Protein AF-A0A081MYC5-F1 (afdb_monomer_lite)

Radius of gyration: 22.38 Å; chains: 1; bounding box: 40×46×71 Å

Structure (mmCIF, N/CA/C/O backbone):
data_AF-A0A081MYC5-F1
#
_entry.id   AF-A0A081MYC5-F1
#
loop_
_atom_site.group_PDB
_atom_site.id
_atom_site.type_symbol
_atom_site.label_atom_id
_atom_site.label_alt_id
_atom_site.label_comp_id
_atom_site.label_asym_id
_atom_site.label_entity_id
_atom_site.label_seq_id
_atom_site.pdbx_PDB_ins_code
_atom_site.Cartn_x
_atom_site.Cartn_y
_atom_site.Cartn_z
_atom_site.occupancy
_atom_site.B_iso_or_equiv
_atom_site.auth_seq_id
_atom_site.auth_comp_id
_atom_site.auth_asym_id
_atom_site.auth_atom_id
_atom_site.pdbx_PDB_model_num
ATOM 1 N N . MET A 1 1 ? -18.303 23.851 9.383 1.00 33.59 1 MET A N 1
ATOM 2 C CA . MET A 1 1 ? -18.275 22.400 9.665 1.00 33.59 1 MET A CA 1
ATOM 3 C C . MET A 1 1 ? -17.601 21.734 8.480 1.00 33.59 1 MET A C 1
ATOM 5 O O . MET A 1 1 ? -18.212 21.659 7.426 1.00 33.59 1 MET A O 1
ATOM 9 N N . ALA A 1 2 ? -16.315 21.404 8.594 1.00 35.41 2 ALA A N 1
ATOM 10 C CA . ALA A 1 2 ? -15.576 20.787 7.498 1.00 35.41 2 ALA A CA 1
ATOM 11 C C . ALA A 1 2 ? -16.014 19.323 7.372 1.00 35.41 2 ALA A C 1
ATOM 13 O O . ALA A 1 2 ? -15.855 18.556 8.322 1.00 35.41 2 ALA A O 1
ATOM 14 N N . SER A 1 3 ? -16.597 18.960 6.227 1.00 38.12 3 SER A N 1
ATOM 15 C CA . SER A 1 3 ? -16.770 17.566 5.828 1.00 38.12 3 SER A CA 1
ATOM 16 C C . SER A 1 3 ? -15.399 16.911 5.846 1.00 38.12 3 SER A C 1
ATOM 18 O O . SER A 1 3 ? -14.550 17.203 5.009 1.00 38.12 3 SER A O 1
ATOM 20 N N . ILE A 1 4 ? -15.159 16.057 6.834 1.00 48.03 4 ILE A N 1
ATOM 21 C CA . ILE A 1 4 ? -14.043 15.126 6.781 1.00 48.03 4 ILE A CA 1
ATOM 22 C C . ILE A 1 4 ? -14.415 14.200 5.628 1.00 48.03 4 ILE A C 1
ATOM 24 O O . ILE A 1 4 ? -15.350 13.408 5.771 1.00 48.03 4 ILE A O 1
ATOM 28 N N . ASN A 1 5 ? -13.778 14.367 4.467 1.00 48.06 5 ASN A N 1
ATOM 29 C CA . ASN A 1 5 ? -13.917 13.413 3.377 1.00 48.06 5 ASN A CA 1
ATOM 30 C C . ASN A 1 5 ? -13.688 12.029 3.985 1.00 48.06 5 ASN A C 1
ATOM 32 O O . ASN A 1 5 ? -12.638 11.740 4.555 1.00 48.06 5 ASN A O 1
ATOM 36 N N . THR A 1 6 ? -14.729 11.205 3.949 1.00 56.84 6 THR A N 1
ATOM 37 C CA . THR A 1 6 ? -14.788 9.847 4.507 1.00 56.84 6 THR A CA 1
ATOM 38 C C . THR A 1 6 ? -14.019 8.862 3.626 1.00 56.84 6 THR A C 1
ATOM 40 O O . THR A 1 6 ? -14.289 7.663 3.612 1.00 56.84 6 THR A O 1
ATOM 43 N N . GLU A 1 7 ? -13.058 9.374 2.870 1.00 67.62 7 GLU A N 1
ATOM 44 C CA . GLU A 1 7 ? -12.269 8.635 1.912 1.00 67.62 7 GLU A CA 1
ATOM 45 C C . GLU A 1 7 ? -11.058 8.060 2.630 1.00 67.62 7 GLU A C 1
ATOM 47 O O . GLU A 1 7 ? -10.438 8.689 3.490 1.00 67.62 7 GLU A O 1
ATOM 52 N N . SER A 1 8 ? -10.773 6.797 2.335 1.00 85.81 8 SER A N 1
ATOM 53 C CA . SER A 1 8 ? -9.653 6.098 2.937 1.00 85.81 8 SER A CA 1
ATOM 54 C C . SER A 1 8 ? -8.357 6.811 2.497 1.00 85.81 8 SER A C 1
ATOM 56 O O . SER A 1 8 ? -8.195 7.073 1.301 1.00 85.81 8 SER A O 1
ATOM 58 N N . PRO A 1 9 ? -7.458 7.219 3.419 1.00 89.19 9 PRO A N 1
ATOM 59 C CA . PRO A 1 9 ? -6.282 8.009 3.054 1.00 89.19 9 PRO A CA 1
ATOM 60 C C . PRO A 1 9 ? -5.391 7.300 2.030 1.00 89.19 9 PRO A C 1
ATOM 62 O O . PRO A 1 9 ? -4.762 7.969 1.205 1.00 89.19 9 PRO A O 1
ATOM 65 N N . LEU A 1 10 ? -5.382 5.961 2.022 1.00 90.69 10 LEU A N 1
ATOM 66 C CA . LEU A 1 10 ? -4.713 5.182 0.986 1.00 90.69 10 LEU A CA 1
ATOM 67 C C . LEU A 1 10 ? -5.354 5.406 -0.376 1.00 90.69 10 LEU A C 1
ATOM 69 O O . LEU A 1 10 ? -4.638 5.734 -1.314 1.00 90.69 10 LEU A O 1
ATOM 73 N N . ARG A 1 11 ? -6.684 5.302 -0.468 1.00 91.44 11 ARG A N 1
ATOM 74 C CA . ARG A 1 11 ? -7.423 5.503 -1.715 1.00 91.44 11 ARG A CA 1
ATOM 75 C C . ARG A 1 11 ? -7.191 6.897 -2.293 1.00 91.44 11 ARG A C 1
ATOM 77 O O . ARG A 1 11 ? -6.841 7.013 -3.463 1.00 91.44 11 ARG A O 1
ATOM 84 N N . ALA A 1 12 ? -7.298 7.934 -1.463 1.00 90.81 12 ALA A N 1
ATOM 85 C CA . ALA A 1 12 ? -7.032 9.307 -1.894 1.00 90.81 12 ALA A CA 1
ATOM 86 C C . ALA A 1 12 ? -5.588 9.474 -2.407 1.00 90.81 12 ALA A C 1
ATOM 88 O O . ALA A 1 12 ? -5.338 10.143 -3.412 1.00 90.81 12 ALA A O 1
ATOM 89 N N . THR A 1 13 ? -4.623 8.827 -1.746 1.00 92.44 13 THR A N 1
ATOM 90 C CA . THR A 1 13 ? -3.212 8.875 -2.150 1.00 92.44 13 THR A CA 1
ATOM 91 C C . THR A 1 13 ? -2.970 8.128 -3.458 1.00 92.44 13 THR A C 1
ATOM 93 O O . THR A 1 13 ? -2.289 8.659 -4.329 1.00 92.44 13 THR A O 1
ATOM 96 N N . THR A 1 14 ? -3.540 6.935 -3.631 1.00 92.94 14 THR A N 1
ATOM 97 C CA . THR A 1 14 ? -3.382 6.142 -4.857 1.00 92.94 14 THR A CA 1
ATOM 98 C C . THR A 1 14 ? -4.047 6.804 -6.058 1.00 92.94 14 THR A C 1
ATOM 100 O O . THR A 1 14 ? -3.465 6.795 -7.134 1.00 92.94 14 THR A O 1
ATOM 103 N N . GLU A 1 15 ? -5.205 7.446 -5.873 1.00 93.12 15 GLU A N 1
ATOM 104 C CA . GLU A 1 15 ? -5.869 8.224 -6.929 1.00 93.12 15 GLU A CA 1
ATOM 105 C C . GLU A 1 15 ? -5.032 9.450 -7.329 1.00 93.12 15 GLU A C 1
ATOM 107 O O . GLU A 1 15 ? -4.865 9.721 -8.509 1.00 93.12 15 GLU A O 1
ATOM 112 N N . THR A 1 16 ? -4.422 10.149 -6.364 1.00 93.94 16 THR A N 1
ATOM 113 C CA . THR A 1 16 ? -3.547 11.304 -6.655 1.00 93.94 16 THR A CA 1
ATOM 114 C C . THR A 1 16 ? -2.259 10.913 -7.387 1.00 93.94 16 THR A C 1
ATOM 116 O O . THR A 1 16 ? -1.676 11.733 -8.092 1.00 93.94 16 THR A O 1
ATOM 119 N N . LEU A 1 17 ? -1.765 9.695 -7.162 1.00 93.12 17 LEU A N 1
ATOM 120 C CA . LEU A 1 17 ? -0.509 9.201 -7.732 1.00 93.12 17 LEU A CA 1
ATOM 121 C C . LEU A 1 17 ? -0.707 8.397 -9.024 1.00 93.12 17 LEU A C 1
ATOM 123 O O . LEU A 1 17 ? 0.267 7.831 -9.518 1.00 93.12 17 LEU A O 1
ATOM 127 N N . ASP A 1 18 ? -1.939 8.291 -9.534 1.00 94.38 18 ASP A N 1
ATOM 128 C CA . ASP A 1 18 ? -2.296 7.362 -10.611 1.00 94.38 18 ASP A CA 1
ATOM 129 C C . ASP A 1 18 ? -1.729 5.956 -10.350 1.00 94.38 18 ASP A C 1
ATOM 131 O O . ASP A 1 18 ? -1.118 5.332 -11.217 1.00 94.38 18 ASP A O 1
ATOM 135 N N . ALA A 1 19 ? -1.873 5.463 -9.119 1.00 95.12 19 ALA A N 1
ATOM 136 C CA . ALA A 1 19 ? -1.354 4.173 -8.689 1.00 95.12 19 ALA A CA 1
ATOM 137 C C . ALA A 1 19 ? -2.479 3.137 -8.599 1.00 95.12 19 ALA A C 1
ATOM 139 O O . ALA A 1 19 ? -3.536 3.384 -8.017 1.00 95.12 19 ALA A O 1
ATOM 140 N N . ILE A 1 20 ? -2.226 1.939 -9.120 1.00 95.75 20 ILE A N 1
ATOM 141 C CA . ILE A 1 20 ? -3.121 0.782 -9.016 1.00 95.75 20 ILE A CA 1
ATOM 142 C C . ILE A 1 20 ? -2.491 -0.324 -8.189 1.00 95.75 20 ILE A C 1
ATOM 144 O O . ILE A 1 20 ? -1.271 -0.398 -8.041 1.00 95.75 20 ILE A O 1
ATOM 148 N N . GLN A 1 21 ? -3.328 -1.213 -7.659 1.00 95.94 21 GLN A N 1
ATOM 149 C CA . GLN A 1 21 ? -2.840 -2.412 -6.989 1.00 95.94 21 GLN A CA 1
ATOM 150 C C . GLN A 1 21 ? -1.998 -3.244 -7.955 1.00 95.94 21 GLN A C 1
ATOM 152 O O . GLN A 1 21 ? -2.393 -3.496 -9.093 1.00 95.94 21 GLN A O 1
ATOM 157 N N . CYS A 1 22 ? -0.839 -3.690 -7.478 1.00 95.50 22 CYS A N 1
ATOM 158 C CA . CYS A 1 22 ? 0.024 -4.583 -8.230 1.00 95.50 22 CYS A CA 1
ATOM 159 C C . CYS A 1 22 ? -0.733 -5.892 -8.511 1.00 95.50 22 CYS A C 1
ATOM 161 O O . CYS A 1 22 ? -1.149 -6.552 -7.554 1.00 95.50 22 CYS A O 1
ATOM 163 N N . PRO A 1 23 ? -0.894 -6.301 -9.782 1.00 93.31 23 PRO A N 1
ATOM 164 C CA . PRO A 1 23 ? -1.666 -7.493 -10.140 1.00 93.31 23 PRO A CA 1
ATOM 165 C C . PRO A 1 23 ? -1.013 -8.787 -9.636 1.00 93.31 23 PRO A C 1
ATOM 167 O O . PRO A 1 23 ? -1.690 -9.785 -9.409 1.00 93.31 23 PRO A O 1
ATOM 170 N N . THR A 1 24 ? 0.302 -8.769 -9.418 1.00 92.94 24 THR A N 1
ATOM 171 C CA . THR A 1 24 ? 1.071 -9.938 -8.977 1.00 92.94 24 THR A CA 1
ATOM 172 C C . THR A 1 24 ? 0.847 -10.250 -7.497 1.00 92.94 24 THR A C 1
ATOM 174 O O . THR A 1 24 ? 0.755 -11.414 -7.119 1.00 92.94 24 THR A O 1
ATOM 177 N N . CYS A 1 25 ? 0.745 -9.224 -6.643 1.00 94.00 25 CYS A N 1
ATOM 178 C CA . CYS A 1 25 ? 0.587 -9.388 -5.191 1.00 94.00 25 CYS A CA 1
ATOM 179 C C . CYS A 1 25 ? -0.736 -8.841 -4.633 1.00 94.00 25 CYS A C 1
ATOM 181 O O . CYS A 1 25 ? -0.923 -8.831 -3.414 1.00 94.00 25 CYS A O 1
ATOM 183 N N . ASN A 1 26 ? -1.643 -8.381 -5.499 1.00 92.56 26 ASN A N 1
ATOM 184 C CA . ASN A 1 26 ? -2.961 -7.834 -5.164 1.00 92.56 26 ASN A CA 1
ATOM 185 C C . ASN A 1 26 ? -2.913 -6.768 -4.054 1.00 92.56 26 ASN A C 1
ATOM 187 O O . ASN A 1 26 ? -3.634 -6.855 -3.061 1.00 92.56 26 ASN A O 1
ATOM 191 N N . GLY A 1 27 ? -2.010 -5.788 -4.165 1.00 92.19 27 GLY A N 1
ATOM 192 C CA . GLY A 1 27 ? -1.937 -4.688 -3.192 1.00 92.19 27 GLY A CA 1
ATOM 193 C C . GLY A 1 27 ? -1.122 -4.974 -1.926 1.00 92.19 27 GLY A C 1
ATOM 194 O O . GLY A 1 27 ? -0.866 -4.060 -1.145 1.00 92.19 27 GLY A O 1
ATOM 195 N N . SER A 1 28 ? -0.710 -6.222 -1.688 1.00 91.88 28 SER A N 1
ATOM 196 C CA . SER A 1 28 ? -0.081 -6.600 -0.414 1.00 91.88 28 SER A CA 1
ATOM 197 C C . SER A 1 28 ? 1.404 -6.237 -0.315 1.00 91.88 28 SER A C 1
ATOM 199 O O . SER A 1 28 ? 1.913 -6.069 0.795 1.00 91.88 28 SER A O 1
ATOM 201 N N . GLY A 1 29 ? 2.094 -6.143 -1.456 1.00 92.88 29 GLY A N 1
ATOM 202 C CA . GLY A 1 29 ? 3.553 -6.021 -1.525 1.00 92.88 29 GLY A CA 1
ATOM 203 C C . GLY A 1 29 ? 4.293 -7.336 -1.268 1.00 92.88 29 GLY A C 1
ATOM 204 O O . GLY A 1 29 ? 5.517 -7.377 -1.333 1.00 92.88 29 GLY A O 1
ATOM 205 N N . LYS A 1 30 ? 3.572 -8.429 -0.988 1.00 94.69 30 LYS A N 1
ATOM 206 C CA . LYS A 1 30 ? 4.161 -9.719 -0.622 1.00 94.69 30 LYS A CA 1
ATOM 207 C C . LYS A 1 30 ? 3.492 -10.874 -1.354 1.00 94.69 30 LYS A C 1
ATOM 209 O O . LYS A 1 30 ? 2.294 -10.879 -1.606 1.00 94.69 30 LYS A O 1
ATOM 214 N N . LEU A 1 31 ? 4.268 -11.901 -1.649 1.00 92.31 31 LEU A N 1
ATOM 215 C CA . LEU A 1 31 ? 3.810 -13.162 -2.199 1.00 92.31 31 LEU A CA 1
ATOM 216 C C . LEU A 1 31 ? 3.815 -14.216 -1.097 1.00 92.31 31 LEU A C 1
ATOM 218 O O . LEU A 1 31 ? 4.759 -14.349 -0.314 1.00 92.31 31 LEU A O 1
ATOM 222 N N . SER A 1 32 ? 2.722 -14.966 -1.027 1.00 89.56 32 SER A N 1
ATOM 223 C CA . SER A 1 32 ? 2.580 -16.106 -0.129 1.00 89.56 32 SER A CA 1
ATOM 224 C C . SER A 1 32 ? 2.062 -17.293 -0.925 1.00 89.56 32 SER A C 1
ATOM 226 O O . SER A 1 32 ? 1.077 -17.174 -1.649 1.00 89.56 32 SER A O 1
ATOM 228 N N . GLY A 1 33 ? 2.742 -18.424 -0.793 1.00 86.31 33 GLY A N 1
ATOM 229 C CA . GLY A 1 33 ? 2.371 -19.706 -1.373 1.00 86.31 33 GLY A CA 1
ATOM 230 C C . GLY A 1 33 ? 2.343 -20.796 -0.305 1.00 86.31 33 GLY A C 1
ATOM 231 O O . GLY A 1 33 ? 2.560 -20.547 0.881 1.00 86.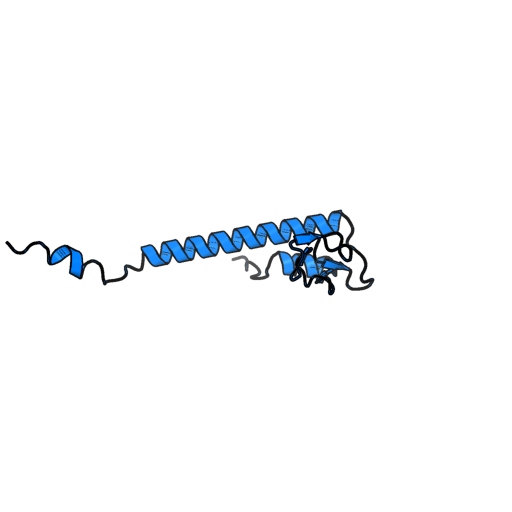31 33 GLY A O 1
ATOM 232 N N . LEU A 1 34 ? 2.094 -22.035 -0.726 1.00 87.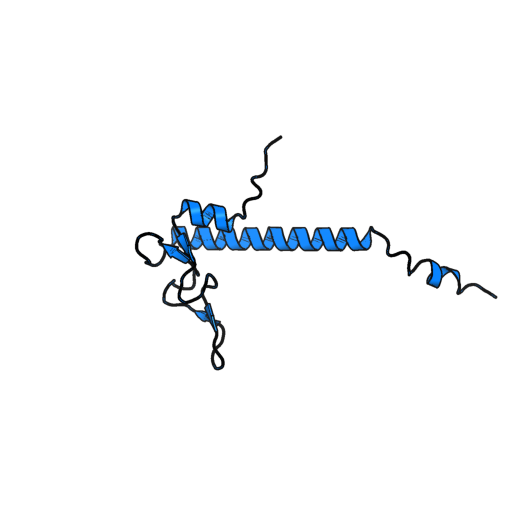81 34 LEU A N 1
ATOM 233 C CA . LEU A 1 34 ? 2.052 -23.174 0.196 1.00 87.81 34 LEU A CA 1
ATOM 234 C C . LEU A 1 34 ? 3.409 -23.412 0.887 1.00 87.81 34 LEU A C 1
ATOM 236 O O . LEU A 1 34 ? 3.448 -23.771 2.061 1.00 87.81 34 LEU A O 1
ATOM 240 N N . PHE A 1 35 ? 4.510 -23.166 0.169 1.00 88.56 35 PHE A N 1
ATOM 241 C CA . PHE A 1 35 ? 5.880 -23.476 0.603 1.00 88.56 35 PHE A CA 1
ATOM 242 C C . PHE A 1 35 ? 6.737 -22.248 0.932 1.00 88.56 35 PHE A C 1
ATOM 244 O O . PHE A 1 35 ? 7.882 -22.393 1.345 1.00 88.56 35 PHE A O 1
ATOM 251 N N . TYR A 1 36 ? 6.204 -21.040 0.761 1.00 82.50 36 TYR A N 1
ATOM 252 C CA . TYR A 1 36 ? 6.914 -19.799 1.052 1.00 82.50 36 TYR A CA 1
ATOM 253 C C . TYR A 1 36 ? 5.945 -18.749 1.584 1.00 82.50 36 TYR A C 1
ATOM 255 O O . TYR A 1 36 ? 4.802 -18.656 1.140 1.00 82.50 36 TYR A O 1
ATOM 263 N N . ARG A 1 37 ? 6.392 -17.947 2.550 1.00 85.50 37 ARG A N 1
ATOM 264 C CA . ARG A 1 37 ? 5.580 -16.892 3.162 1.00 85.50 37 ARG A CA 1
ATOM 265 C C . ARG A 1 37 ? 6.331 -15.579 3.113 1.00 85.50 37 ARG A C 1
ATOM 267 O O . ARG A 1 37 ? 7.523 -15.556 3.396 1.00 85.50 37 ARG A O 1
ATOM 274 N N . ASN A 1 38 ? 5.597 -14.503 2.848 1.00 87.19 38 ASN A N 1
ATOM 275 C CA . ASN A 1 38 ? 6.101 -13.135 2.935 1.00 87.19 38 ASN A CA 1
ATOM 276 C C . ASN A 1 38 ? 7.321 -12.847 2.045 1.00 87.19 38 ASN A C 1
ATOM 278 O O . ASN A 1 38 ? 8.160 -12.042 2.437 1.00 87.19 38 ASN A O 1
ATOM 282 N N . ILE A 1 39 ? 7.413 -13.477 0.869 1.00 93.50 39 ILE A N 1
ATOM 283 C CA . ILE A 1 39 ? 8.416 -13.080 -0.127 1.00 93.50 39 ILE A CA 1
ATOM 284 C C . ILE A 1 39 ? 8.027 -11.699 -0.649 1.00 93.50 39 ILE A C 1
ATOM 286 O O . ILE A 1 39 ? 6.851 -11.458 -0.915 1.00 93.50 39 ILE A O 1
ATOM 290 N N . GLU A 1 40 ? 8.977 -10.783 -0.763 1.00 94.19 40 GLU A N 1
ATOM 291 C CA . GLU A 1 40 ? 8.725 -9.456 -1.323 1.00 94.19 40 GLU A CA 1
ATOM 292 C C . GLU A 1 40 ? 8.326 -9.562 -2.796 1.00 94.19 40 GLU A C 1
ATOM 294 O O . GLU A 1 40 ? 8.825 -10.399 -3.546 1.00 94.19 40 GLU A O 1
ATOM 299 N N . CYS A 1 41 ? 7.332 -8.778 -3.208 1.00 93.75 41 CYS A N 1
ATOM 300 C CA . CYS A 1 41 ? 6.901 -8.796 -4.595 1.00 93.75 41 CYS A CA 1
ATOM 301 C C . CYS A 1 41 ? 7.829 -7.918 -5.430 1.00 93.75 41 CYS A C 1
ATOM 303 O O . CYS A 1 41 ? 7.683 -6.694 -5.409 1.00 93.75 41 CYS A O 1
ATOM 305 N N . ASP A 1 42 ? 8.697 -8.556 -6.215 1.00 93.12 42 ASP A N 1
ATOM 306 C CA . ASP A 1 42 ? 9.602 -7.862 -7.132 1.00 93.12 42 ASP A CA 1
ATOM 307 C C . ASP A 1 42 ? 8.826 -6.943 -8.080 1.00 93.12 42 ASP A C 1
ATOM 309 O O . ASP A 1 42 ? 9.182 -5.791 -8.226 1.00 93.12 42 ASP A O 1
ATOM 313 N N . HIS A 1 43 ? 7.683 -7.373 -8.635 1.00 92.69 43 HIS A N 1
ATOM 314 C CA . HIS A 1 43 ? 6.888 -6.570 -9.585 1.00 92.69 43 HIS A CA 1
ATOM 315 C C . HIS A 1 43 ? 6.385 -5.220 -9.032 1.00 92.69 43 HIS A C 1
ATOM 317 O O . HIS A 1 43 ? 5.901 -4.389 -9.792 1.00 92.69 43 HIS A O 1
ATOM 323 N N . CYS A 1 44 ? 6.443 -4.968 -7.733 1.00 94.06 44 CYS A N 1
ATOM 324 C CA . CYS A 1 44 ? 6.119 -3.648 -7.194 1.00 94.06 44 CYS A CA 1
ATOM 325 C C . CYS A 1 44 ? 7.134 -3.174 -6.161 1.00 94.06 44 CYS A C 1
ATOM 327 O O . CYS A 1 44 ? 6.768 -2.341 -5.338 1.00 94.06 44 CYS A O 1
ATOM 329 N N . ASP A 1 45 ? 8.334 -3.757 -6.142 1.00 93.31 45 ASP A N 1
ATOM 330 C CA . ASP A 1 45 ? 9.377 -3.473 -5.151 1.00 93.31 45 ASP A CA 1
ATOM 331 C C . ASP A 1 45 ? 8.838 -3.472 -3.706 1.00 93.31 45 ASP A C 1
ATOM 333 O O . ASP A 1 45 ? 8.978 -2.520 -2.945 1.00 93.31 45 ASP A O 1
ATOM 337 N N . ALA A 1 46 ? 8.061 -4.507 -3.369 1.00 93.50 46 ALA A N 1
ATOM 338 C CA . ALA A 1 46 ? 7.365 -4.661 -2.086 1.00 93.50 46 ALA A CA 1
ATOM 339 C C . ALA A 1 46 ? 6.329 -3.575 -1.694 1.00 93.50 46 ALA A C 1
ATOM 341 O O . ALA A 1 46 ? 5.676 -3.702 -0.655 1.00 93.50 46 ALA A O 1
ATOM 342 N N . VAL A 1 47 ? 6.075 -2.560 -2.527 1.00 94.69 47 VAL A N 1
ATOM 343 C CA . VAL A 1 47 ? 5.127 -1.464 -2.229 1.00 94.69 47 VAL A CA 1
ATOM 344 C C . VAL A 1 47 ? 3.669 -1.941 -2.250 1.00 94.69 47 VAL A C 1
ATOM 346 O O . VAL A 1 47 ? 2.826 -1.487 -1.471 1.00 94.69 47 VAL A O 1
ATOM 349 N N . GLY A 1 48 ? 3.358 -2.875 -3.151 1.00 95.00 48 GLY A N 1
ATOM 350 C CA . GLY A 1 48 ? 2.007 -3.381 -3.405 1.00 95.00 48 GLY A CA 1
ATOM 351 C C . GLY A 1 48 ? 1.249 -2.625 -4.495 1.00 95.00 48 GLY A C 1
ATOM 352 O O . GLY A 1 48 ? 0.188 -3.081 -4.912 1.00 95.00 48 GLY A O 1
ATOM 353 N N . TYR A 1 49 ? 1.795 -1.521 -5.002 1.00 96.50 49 TYR A N 1
ATOM 354 C CA . TYR A 1 49 ? 1.170 -0.676 -6.017 1.00 96.50 49 TYR A CA 1
ATOM 355 C C . TYR A 1 49 ? 2.137 -0.397 -7.170 1.00 96.50 49 TYR A C 1
ATOM 357 O O . TYR A 1 49 ? 3.350 -0.381 -6.975 1.00 96.50 49 TYR A O 1
ATOM 365 N N . VAL A 1 50 ? 1.587 -0.192 -8.363 1.00 96.56 50 VAL A N 1
ATOM 366 C CA . VAL A 1 50 ? 2.315 0.164 -9.590 1.00 96.56 50 VAL A CA 1
ATOM 367 C C . VAL A 1 50 ? 1.631 1.346 -10.267 1.00 96.56 50 VAL A C 1
ATOM 369 O O . VAL A 1 50 ? 0.457 1.620 -10.012 1.00 96.56 50 VAL A O 1
ATOM 372 N N . GLN A 1 51 ? 2.348 2.055 -11.129 1.00 95.38 51 GLN A N 1
ATOM 373 C CA . GLN A 1 51 ? 1.793 3.182 -11.869 1.00 95.38 51 GLN A CA 1
ATOM 374 C C . GLN A 1 51 ? 0.765 2.696 -12.906 1.00 95.38 51 GLN A C 1
ATOM 376 O O . GLN A 1 51 ? 1.033 1.774 -13.673 1.00 95.38 51 GLN A O 1
ATOM 381 N N . LEU A 1 52 ? -0.407 3.328 -12.955 1.00 92.50 52 LEU A N 1
ATOM 382 C CA . LEU A 1 52 ? -1.552 2.939 -13.786 1.00 92.50 52 LEU A CA 1
ATOM 383 C C . LEU A 1 52 ? -1.213 2.915 -15.281 1.00 92.50 52 LEU A C 1
ATOM 385 O O . LEU A 1 52 ? -1.599 1.989 -15.986 1.00 92.50 52 LEU A O 1
ATOM 389 N N . MET A 1 53 ? -0.510 3.939 -15.767 1.00 90.00 53 MET A N 1
ATOM 390 C CA . MET A 1 53 ? -0.249 4.117 -17.201 1.00 90.00 53 MET A CA 1
ATOM 391 C C . MET A 1 53 ? 0.852 3.203 -17.738 1.00 90.00 53 MET A C 1
ATOM 393 O O . MET A 1 53 ? 0.788 2.766 -18.883 1.00 90.00 53 MET A O 1
ATOM 397 N N . THR A 1 54 ? 1.875 2.932 -16.931 1.00 92.12 54 THR A N 1
ATOM 398 C CA . THR A 1 54 ? 3.089 2.232 -17.376 1.00 92.12 54 THR A CA 1
ATOM 399 C C . THR A 1 54 ? 3.187 0.813 -16.824 1.00 92.12 54 THR A C 1
ATOM 401 O O . THR A 1 54 ? 3.952 0.008 -17.347 1.00 92.12 54 THR A O 1
ATOM 404 N N . GLY A 1 55 ? 2.452 0.499 -15.752 1.00 90.00 55 GLY A N 1
ATOM 405 C CA . GLY A 1 55 ? 2.610 -0.737 -14.986 1.00 90.00 55 GLY A CA 1
ATOM 406 C C . GLY A 1 55 ? 3.950 -0.841 -14.249 1.00 90.00 55 GLY A C 1
ATOM 407 O O . GLY A 1 55 ? 4.246 -1.894 -13.686 1.00 90.00 55 GLY A O 1
ATOM 408 N N . GLN A 1 56 ? 4.765 0.219 -14.258 1.00 93.25 56 GLN A N 1
ATOM 409 C CA . GLN A 1 56 ? 6.083 0.235 -13.631 1.00 93.25 56 GLN A CA 1
ATOM 410 C C . GLN A 1 56 ? 5.996 0.480 -12.127 1.00 93.25 56 GLN A C 1
ATOM 412 O O . GLN A 1 56 ? 4.971 0.914 -11.590 1.00 93.25 56 GLN A O 1
ATOM 417 N N . TRP A 1 57 ? 7.101 0.191 -11.444 1.00 91.56 57 TRP A N 1
ATOM 418 C CA . TRP A 1 57 ? 7.232 0.471 -10.022 1.00 91.56 57 TRP A CA 1
ATOM 419 C C . TRP A 1 57 ? 7.137 1.968 -9.783 1.00 91.56 57 TRP A C 1
ATOM 421 O O . TRP A 1 57 ? 7.534 2.784 -10.616 1.00 91.56 57 TRP A O 1
ATOM 431 N N . LEU A 1 58 ? 6.579 2.312 -8.633 1.00 93.44 58 LEU A N 1
ATOM 432 C CA . LEU A 1 58 ? 6.487 3.697 -8.219 1.00 93.44 58 LEU A CA 1
ATOM 433 C C . LEU A 1 58 ? 7.879 4.217 -7.865 1.00 93.44 58 LEU A C 1
ATOM 435 O O . LEU A 1 58 ? 8.713 3.483 -7.336 1.00 93.44 58 LEU A O 1
ATOM 439 N N . ASP A 1 59 ? 8.114 5.500 -8.123 1.00 94.00 59 ASP A N 1
ATOM 440 C CA . ASP A 1 59 ? 9.300 6.167 -7.604 1.00 94.00 59 ASP A CA 1
ATOM 441 C C . ASP A 1 59 ? 9.307 6.149 -6.061 1.00 94.00 59 ASP A C 1
ATOM 443 O O . ASP A 1 59 ? 8.276 5.967 -5.403 1.00 94.00 59 ASP A O 1
ATOM 447 N N . SER A 1 60 ? 10.480 6.366 -5.467 1.00 92.56 60 SER A N 1
ATOM 448 C CA . SER A 1 60 ? 10.665 6.280 -4.014 1.00 92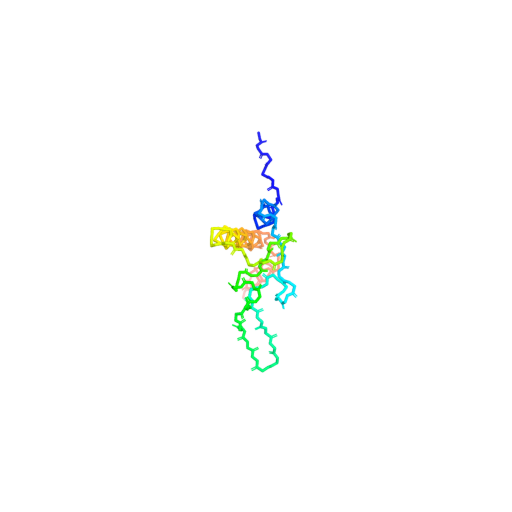.56 60 SER A CA 1
ATOM 449 C C . SER A 1 60 ? 9.793 7.266 -3.226 1.00 92.56 60 SER A C 1
ATOM 451 O O . SER A 1 60 ? 9.345 6.953 -2.118 1.00 92.56 60 SER A O 1
ATOM 453 N N . TYR A 1 61 ? 9.504 8.444 -3.784 1.00 94.12 61 TYR A N 1
ATOM 454 C CA . TYR A 1 61 ? 8.648 9.441 -3.149 1.00 94.12 61 TYR A CA 1
ATOM 455 C C . TYR A 1 61 ? 7.185 8.982 -3.136 1.00 94.12 61 TYR A C 1
ATOM 457 O O . TYR A 1 61 ? 6.534 9.001 -2.086 1.00 94.12 61 TYR A O 1
ATOM 465 N N . SER A 1 62 ? 6.684 8.509 -4.274 1.00 93.94 62 SER A N 1
ATOM 466 C CA . SER A 1 62 ? 5.341 7.953 -4.442 1.00 93.94 62 SER A CA 1
ATOM 467 C C . SER A 1 62 ? 5.133 6.712 -3.568 1.00 93.94 62 SER A C 1
ATOM 469 O O . SER A 1 62 ? 4.129 6.621 -2.857 1.00 93.94 62 SER A O 1
ATOM 471 N N . ALA A 1 63 ? 6.116 5.808 -3.523 1.00 93.50 63 ALA A N 1
ATOM 472 C CA . ALA A 1 63 ? 6.115 4.639 -2.643 1.00 93.50 63 ALA A CA 1
ATOM 473 C C . ALA A 1 63 ? 6.003 5.036 -1.160 1.00 93.50 63 ALA A C 1
ATOM 475 O O . ALA A 1 63 ? 5.116 4.557 -0.450 1.00 93.50 63 ALA A O 1
ATOM 476 N N . THR A 1 64 ? 6.820 5.997 -0.714 1.00 95.00 64 THR A N 1
ATOM 477 C CA . THR A 1 64 ? 6.790 6.507 0.670 1.00 95.00 64 THR A CA 1
ATOM 478 C C . THR A 1 64 ? 5.437 7.129 1.024 1.00 95.00 64 THR A C 1
ATOM 480 O O . THR A 1 64 ? 4.954 7.011 2.153 1.00 95.00 64 THR A O 1
ATOM 483 N N . ARG A 1 65 ? 4.795 7.825 0.077 1.00 95.88 65 ARG A N 1
ATOM 484 C CA . ARG A 1 65 ? 3.461 8.402 0.298 1.00 95.88 65 ARG A CA 1
ATOM 485 C C . ARG A 1 65 ? 2.400 7.326 0.494 1.00 95.88 65 ARG A C 1
ATOM 487 O O . ARG A 1 65 ? 1.570 7.474 1.390 1.00 95.88 65 ARG A O 1
ATOM 494 N N . ILE A 1 66 ? 2.436 6.261 -0.304 1.00 94.00 66 ILE A N 1
ATOM 495 C CA . ILE A 1 66 ? 1.528 5.118 -0.156 1.00 94.00 66 ILE A CA 1
ATOM 496 C C . ILE A 1 66 ? 1.732 4.442 1.198 1.00 94.00 66 ILE A C 1
ATOM 498 O O . ILE A 1 66 ? 0.753 4.167 1.889 1.00 94.00 66 ILE A O 1
ATOM 502 N N . GLU A 1 67 ? 2.978 4.222 1.615 1.00 93.19 67 GLU A N 1
ATOM 503 C CA . GLU A 1 67 ? 3.284 3.623 2.917 1.00 93.19 67 GLU A CA 1
ATOM 504 C C . GLU A 1 67 ? 2.709 4.452 4.073 1.00 93.19 67 GLU A C 1
ATOM 506 O O . GLU A 1 67 ? 1.933 3.936 4.880 1.00 93.19 67 GLU A O 1
ATOM 511 N N . LYS A 1 68 ? 2.955 5.766 4.084 1.00 94.56 68 LYS A N 1
ATOM 512 C CA . LYS A 1 68 ? 2.380 6.677 5.091 1.00 94.56 68 LYS A CA 1
ATOM 513 C C . LYS A 1 68 ? 0.854 6.663 5.095 1.00 94.56 68 LYS A C 1
ATOM 515 O O . LYS A 1 68 ? 0.234 6.716 6.155 1.00 94.56 68 LYS A O 1
ATOM 520 N N . ALA A 1 69 ? 0.232 6.594 3.921 1.00 93.88 69 ALA A N 1
ATOM 521 C CA . ALA A 1 69 ? -1.219 6.522 3.819 1.00 93.88 69 ALA A CA 1
ATOM 522 C C . ALA A 1 69 ? -1.768 5.207 4.405 1.00 93.88 69 ALA A C 1
ATOM 524 O O . ALA A 1 69 ? -2.769 5.229 5.123 1.00 93.88 69 ALA A O 1
ATOM 525 N N . ARG A 1 70 ? -1.081 4.073 4.187 1.00 92.19 70 ARG A N 1
ATOM 526 C CA . ARG A 1 70 ? -1.416 2.778 4.813 1.00 92.19 70 ARG A CA 1
ATOM 527 C C . ARG A 1 70 ? -1.304 2.833 6.334 1.00 92.19 70 ARG A C 1
ATOM 529 O O . ARG A 1 70 ? -2.196 2.349 7.030 1.00 92.19 70 ARG A O 1
ATOM 536 N N . GLU A 1 71 ? -0.238 3.432 6.856 1.00 92.81 71 GLU A N 1
ATOM 537 C CA . GLU A 1 71 ? -0.054 3.604 8.302 1.00 92.81 71 GLU A CA 1
ATOM 538 C C . GLU A 1 71 ? -1.195 4.425 8.915 1.00 92.81 71 GLU A C 1
ATOM 540 O O . GLU A 1 71 ? -1.763 4.045 9.943 1.00 92.81 71 GLU A O 1
ATOM 545 N N . GLN A 1 72 ? -1.590 5.518 8.256 1.00 92.69 72 GLN A N 1
ATOM 546 C CA . GLN A 1 72 ? -2.718 6.345 8.689 1.00 92.69 72 GLN A CA 1
ATOM 547 C C . GLN A 1 72 ? -4.031 5.557 8.723 1.00 92.69 72 GLN A C 1
ATOM 549 O O . GLN A 1 72 ? -4.788 5.668 9.692 1.00 92.69 72 GLN A O 1
ATOM 554 N N . GLU A 1 73 ? -4.299 4.719 7.720 1.00 91.12 73 GLU A N 1
ATOM 555 C CA . GLU A 1 73 ? -5.471 3.838 7.737 1.00 91.12 73 GLU A CA 1
ATOM 556 C C . GLU A 1 73 ? -5.459 2.862 8.897 1.00 91.12 73 GLU A C 1
ATOM 558 O O . GLU A 1 73 ? -6.490 2.649 9.540 1.00 9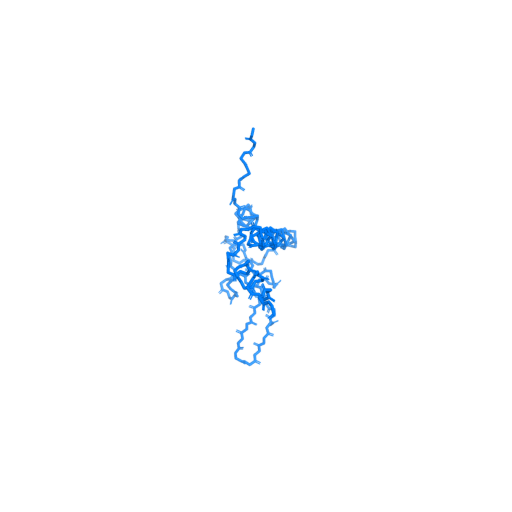1.12 73 GLU A O 1
ATOM 563 N N . GLU A 1 74 ? -4.304 2.267 9.185 1.00 92.12 74 GLU A N 1
ATOM 564 C CA . GLU A 1 74 ? -4.186 1.328 10.287 1.00 92.12 74 GLU A CA 1
ATOM 565 C C . GLU A 1 74 ? -4.437 2.017 11.631 1.00 92.12 74 GLU A C 1
ATOM 567 O O . GLU A 1 74 ? -5.144 1.463 12.481 1.00 92.12 74 GLU A O 1
ATOM 572 N N . VAL A 1 75 ? -3.926 3.238 11.813 1.00 93.44 75 VAL A N 1
ATOM 573 C CA . VAL A 1 75 ? -4.198 4.064 12.997 1.00 93.44 75 VAL A CA 1
ATOM 574 C C . VAL A 1 75 ? -5.693 4.351 13.119 1.00 93.44 75 VAL A C 1
ATOM 576 O O . VAL A 1 75 ? -6.274 4.085 14.173 1.00 93.44 75 VAL A O 1
ATOM 579 N N . ILE A 1 76 ? -6.345 4.807 12.045 1.00 92.56 76 ILE A N 1
ATOM 580 C CA . ILE A 1 76 ? -7.792 5.074 12.029 1.00 92.56 76 ILE A CA 1
ATOM 581 C C . ILE A 1 76 ? -8.578 3.796 12.355 1.00 92.56 76 ILE A C 1
ATOM 583 O O . ILE A 1 76 ? -9.506 3.821 13.167 1.00 92.56 76 ILE A O 1
ATOM 587 N N . ARG A 1 77 ? -8.199 2.654 11.771 1.00 91.69 77 ARG A N 1
ATOM 588 C CA . ARG A 1 77 ? -8.837 1.353 12.024 1.00 91.69 77 ARG A CA 1
ATOM 589 C C . ARG A 1 77 ? -8.705 0.942 13.488 1.00 91.69 77 ARG A C 1
ATOM 591 O O . ARG A 1 77 ? -9.695 0.536 14.095 1.00 91.69 77 ARG A O 1
ATOM 598 N N . LYS A 1 78 ? -7.507 1.063 14.070 1.00 92.94 78 LYS A N 1
ATOM 599 C CA . LYS A 1 78 ? -7.249 0.760 15.488 1.00 92.94 78 LYS A CA 1
ATOM 600 C C . LYS A 1 78 ? -8.047 1.679 16.411 1.00 92.94 78 LYS A C 1
ATOM 602 O O . LYS A 1 78 ? -8.639 1.195 17.372 1.00 92.94 78 LYS A O 1
ATOM 607 N N . GLN A 1 79 ? -8.115 2.975 16.107 1.00 92.31 79 GLN A N 1
ATOM 608 C CA . GLN A 1 79 ? -8.904 3.942 16.876 1.00 92.31 79 GLN A CA 1
ATOM 609 C C . GLN A 1 79 ? -10.399 3.609 16.844 1.00 92.31 79 GLN A C 1
ATOM 611 O O . GLN A 1 79 ? -11.023 3.539 17.902 1.00 92.31 79 GLN A O 1
ATOM 616 N N . LYS A 1 80 ? -10.957 3.313 15.662 1.00 89.81 80 LYS A N 1
ATOM 617 C CA . LYS A 1 80 ? -12.358 2.881 15.514 1.00 89.81 80 LYS A CA 1
ATOM 618 C C . LYS A 1 80 ? -12.644 1.593 16.287 1.00 89.81 80 LYS A C 1
ATOM 620 O O . LYS A 1 80 ? -13.645 1.512 16.993 1.00 89.81 80 LYS A O 1
ATOM 625 N N . ALA A 1 81 ? -11.753 0.604 16.209 1.00 89.25 81 ALA A N 1
ATOM 626 C CA . ALA A 1 81 ? -11.895 -0.645 16.956 1.00 89.25 81 ALA A CA 1
ATOM 627 C C . ALA A 1 81 ? -11.853 -0.418 18.478 1.00 89.25 81 ALA A C 1
ATOM 629 O O . ALA A 1 81 ? -12.655 -0.992 19.214 1.00 89.25 81 ALA A O 1
ATOM 630 N N . LEU A 1 82 ? -10.954 0.449 18.955 1.00 90.81 82 LEU A N 1
ATOM 631 C CA . LEU A 1 82 ? -10.863 0.812 20.368 1.00 90.81 82 LEU A CA 1
ATOM 632 C C . LEU A 1 82 ? -12.113 1.560 20.843 1.00 90.81 82 LEU A C 1
ATOM 634 O O . LEU A 1 82 ? -12.606 1.287 21.937 1.00 90.81 82 LEU A O 1
ATOM 638 N N . GLN A 1 83 ? -12.631 2.481 20.031 1.00 88.19 83 GLN A N 1
ATOM 639 C CA . GLN A 1 83 ? -13.870 3.194 20.321 1.00 88.19 83 GLN A CA 1
ATOM 640 C C . GLN A 1 83 ? -15.050 2.221 20.417 1.00 88.19 83 GLN A C 1
ATOM 642 O O . GLN A 1 83 ? -15.726 2.204 21.443 1.00 88.19 83 GLN A O 1
ATOM 647 N N . ALA A 1 84 ? -15.221 1.330 19.438 1.00 86.69 84 ALA A N 1
ATOM 648 C CA . ALA A 1 84 ? -16.260 0.301 19.469 1.00 86.69 84 ALA A CA 1
ATOM 649 C C . ALA A 1 84 ? -16.126 -0.629 20.693 1.00 86.69 84 ALA A C 1
ATOM 651 O O . ALA A 1 84 ? -17.119 -1.019 21.307 1.00 86.69 84 ALA A O 1
ATOM 652 N N . ALA A 1 85 ? -14.898 -0.969 21.100 1.00 84.62 85 ALA A N 1
ATOM 653 C CA . ALA A 1 85 ? -14.655 -1.757 22.308 1.00 84.62 85 ALA A CA 1
ATOM 654 C C . ALA A 1 85 ? -15.012 -0.996 23.599 1.00 84.62 85 ALA A C 1
ATOM 656 O O . ALA A 1 85 ? -15.504 -1.608 24.548 1.00 84.62 85 ALA A O 1
ATOM 657 N N . ARG A 1 86 ? -14.779 0.323 23.656 1.00 81.56 86 ARG A N 1
ATOM 658 C CA . ARG A 1 86 ? -15.206 1.181 24.778 1.00 81.56 86 ARG A CA 1
ATOM 659 C C . ARG A 1 86 ? -16.723 1.299 24.838 1.00 81.56 86 ARG A C 1
ATOM 661 O O . ARG A 1 86 ? -17.290 1.152 25.914 1.00 81.56 86 ARG A O 1
ATOM 668 N N . GLU A 1 87 ? -17.369 1.500 23.695 1.00 78.88 87 GLU A N 1
ATOM 669 C CA . GLU A 1 87 ? -18.827 1.552 23.591 1.00 78.88 87 GLU A CA 1
ATOM 670 C C . GLU A 1 87 ? -19.450 0.249 24.098 1.00 78.88 87 GLU A C 1
ATOM 672 O O . GLU A 1 87 ? -20.293 0.309 24.982 1.00 78.88 87 GLU A O 1
ATOM 677 N N . ARG A 1 88 ? -18.940 -0.925 23.697 1.00 67.81 88 ARG A N 1
ATOM 678 C CA . ARG A 1 88 ? -19.404 -2.227 24.227 1.00 67.81 88 ARG A CA 1
ATOM 679 C C . ARG A 1 88 ? -19.286 -2.368 25.748 1.00 67.81 88 ARG A C 1
ATOM 681 O O . ARG A 1 88 ? -20.113 -3.034 26.361 1.00 67.81 88 ARG A O 1
ATOM 688 N N . LYS A 1 89 ? -18.262 -1.772 26.369 1.00 63.50 89 LYS A N 1
ATOM 689 C CA . LYS A 1 89 ? -18.115 -1.763 27.838 1.00 63.50 89 LYS A CA 1
ATOM 690 C C . LYS A 1 89 ? -19.124 -0.831 28.515 1.00 63.50 89 LYS A C 1
ATOM 692 O O . LYS A 1 89 ? -19.517 -1.098 29.646 1.00 63.50 89 LYS A O 1
ATOM 697 N N . ASN A 1 90 ? -19.550 0.222 27.822 1.00 60.34 90 ASN A N 1
ATOM 698 C CA . ASN A 1 90 ? -20.476 1.232 28.330 1.00 60.34 90 ASN A CA 1
ATOM 699 C C . ASN A 1 90 ? -21.946 0.934 27.997 1.00 60.34 90 ASN A C 1
ATOM 701 O O . ASN A 1 90 ? -22.828 1.434 28.684 1.00 60.34 90 ASN A O 1
ATOM 705 N N . THR A 1 91 ? -22.230 0.088 27.003 1.00 57.41 91 THR A N 1
ATOM 706 C CA . THR A 1 91 ? -23.591 -0.355 26.650 1.00 57.41 91 THR A CA 1
ATOM 707 C C . THR A 1 91 ? -24.119 -1.468 27.552 1.00 57.41 91 THR A C 1
ATOM 709 O O . THR A 1 91 ? -25.088 -2.112 27.175 1.00 57.41 91 THR A O 1
ATOM 712 N N . GLY A 1 92 ? -23.475 -1.705 28.706 1.00 51.53 92 GLY A N 1
ATOM 713 C CA . GLY A 1 92 ? -23.948 -2.557 29.795 1.00 51.53 92 GLY A CA 1
ATOM 714 C C . GLY A 1 92 ? -24.737 -3.774 29.332 1.00 51.53 92 GLY A C 1
ATOM 715 O O . GLY A 1 92 ? -25.961 -3.729 29.341 1.00 51.53 92 GLY A O 1
ATOM 716 N N . THR A 1 93 ? -24.066 -4.869 28.966 1.00 48.59 93 THR A N 1
ATOM 717 C CA . THR A 1 93 ? -24.754 -6.163 28.863 1.00 48.59 93 THR A CA 1
ATOM 718 C C . THR A 1 93 ? -25.526 -6.386 30.174 1.00 48.59 93 THR A C 1
ATOM 720 O O . THR A 1 93 ? -24.882 -6.463 31.228 1.00 48.59 93 THR A O 1
ATOM 723 N N . PRO A 1 94 ? -26.871 -6.466 30.152 1.00 50.88 94 PRO A N 1
ATOM 724 C CA . PRO A 1 94 ? -27.678 -6.613 31.364 1.00 50.88 94 PRO A CA 1
ATOM 725 C C . PRO A 1 94 ? -27.453 -7.948 32.093 1.00 50.88 94 PRO A C 1
ATOM 727 O O . PRO A 1 94 ? -27.918 -8.130 33.212 1.00 50.88 94 PRO A O 1
ATOM 730 N N . ASP A 1 95 ? -26.695 -8.880 31.524 1.00 48.84 95 ASP A N 1
ATOM 731 C CA . ASP A 1 95 ? -26.614 -10.244 32.057 1.00 48.84 95 ASP A CA 1
ATOM 732 C C . ASP A 1 95 ? -25.658 -10.425 33.242 1.00 48.84 95 ASP A C 1
ATOM 734 O O . ASP A 1 95 ? -25.527 -11.529 33.763 1.00 48.84 95 ASP A O 1
ATOM 738 N N . ASN A 1 96 ? -25.006 -9.363 33.728 1.00 51.22 96 ASN A N 1
ATOM 739 C CA . ASN A 1 96 ? -24.090 -9.470 34.873 1.00 51.22 96 ASN A CA 1
ATOM 740 C C . ASN A 1 96 ? -24.523 -8.680 36.120 1.00 51.22 96 ASN A C 1
ATOM 742 O O . ASN A 1 96 ? -23.806 -8.695 37.120 1.00 51.22 96 ASN A O 1
ATOM 746 N N . TRP A 1 97 ? -25.680 -8.002 36.099 1.00 52.47 97 TRP A N 1
ATOM 747 C CA . TRP A 1 97 ? -26.256 -7.410 37.321 1.00 52.47 97 TRP A CA 1
ATOM 748 C C . TRP A 1 97 ? -27.201 -8.387 38.038 1.00 52.47 97 TRP A C 1
ATOM 750 O O . TRP A 1 97 ? -27.190 -8.449 39.266 1.00 52.47 97 TRP A O 1
ATOM 760 N N . ILE A 1 98 ? -27.932 -9.220 37.286 1.00 53.16 98 ILE A N 1
ATOM 761 C CA . ILE A 1 98 ? -28.843 -10.238 37.839 1.00 53.16 98 ILE A CA 1
ATOM 762 C C . ILE A 1 98 ? -28.063 -11.348 38.568 1.00 53.16 98 ILE A C 1
ATOM 764 O O . ILE A 1 98 ? -28.477 -11.794 39.633 1.00 53.16 98 ILE A O 1
ATOM 768 N N . LEU A 1 99 ? -26.885 -11.742 38.070 1.00 53.31 99 LEU A N 1
ATOM 769 C CA . LEU A 1 99 ? -26.052 -12.763 38.725 1.00 53.31 99 LEU A CA 1
ATOM 770 C C . LEU A 1 99 ? -25.295 -12.252 39.963 1.00 53.31 99 LEU A C 1
ATOM 772 O O . LEU A 1 99 ? -24.958 -13.044 40.838 1.00 53.31 99 LEU A O 1
ATOM 776 N N . LYS A 1 100 ? -25.037 -10.942 40.076 1.00 49.81 100 LYS A N 1
ATOM 777 C CA . LYS A 1 100 ? -24.275 -10.376 41.206 1.00 49.81 100 LYS A CA 1
ATOM 778 C C . LYS A 1 100 ? -25.131 -10.038 42.425 1.00 49.81 100 LYS A C 1
ATOM 780 O O . LYS A 1 100 ? -24.592 -9.988 43.526 1.00 49.81 100 LYS A O 1
ATOM 785 N N . ASN A 1 101 ? -26.439 -9.845 42.250 1.00 50.97 101 ASN A N 1
ATOM 786 C CA . ASN A 1 101 ? -27.349 -9.519 43.353 1.00 50.97 101 ASN A CA 1
ATOM 787 C C . ASN A 1 101 ? -28.079 -10.732 43.952 1.00 50.97 101 ASN A C 1
ATOM 789 O O . ASN A 1 101 ? -28.600 -10.616 45.054 1.00 50.97 101 ASN A O 1
ATOM 793 N N . ASN A 1 102 ? -28.052 -11.899 43.299 1.00 50.97 102 ASN A N 1
ATOM 794 C CA . ASN A 1 102 ? -28.700 -13.117 43.809 1.00 50.97 102 ASN A CA 1
ATOM 795 C C . ASN A 1 102 ? -27.780 -14.018 44.663 1.00 50.97 102 ASN A C 1
ATOM 797 O O . ASN A 1 102 ? -28.206 -15.081 45.096 1.00 50.97 102 ASN A O 1
ATOM 801 N N . LEU A 1 103 ? -26.534 -13.607 44.934 1.00 52.00 103 LEU A N 1
ATOM 802 C CA . LEU A 1 103 ? -25.599 -14.302 45.843 1.00 52.00 103 LEU A CA 1
ATOM 803 C C . LEU 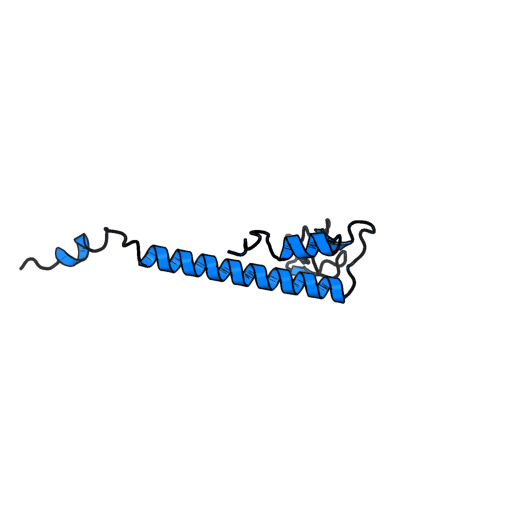A 1 103 ? -25.605 -13.737 47.278 1.00 52.00 103 LEU A C 1
ATOM 805 O O . LEU A 1 103 ? -24.732 -14.059 48.080 1.00 52.00 103 LEU A O 1
ATOM 809 N N . ARG A 1 104 ? -26.589 -12.896 47.614 1.00 50.06 104 ARG A N 1
ATOM 810 C CA . ARG A 1 104 ? -26.931 -12.532 48.995 1.00 50.06 104 ARG A CA 1
ATOM 811 C C . ARG A 1 104 ? -28.353 -12.992 49.293 1.00 50.06 104 ARG A C 1
ATOM 813 O O . ARG A 1 104 ? -29.278 -12.190 49.307 1.00 50.06 104 ARG A O 1
ATOM 820 N N . LEU A 1 105 ? -28.508 -14.290 49.490 1.00 46.97 105 LEU A N 1
ATOM 821 C CA . LEU A 1 105 ? -29.580 -14.833 50.308 1.00 46.97 105 LEU A CA 1
ATOM 822 C C . LEU A 1 105 ? -28.885 -15.741 51.322 1.00 46.97 105 LEU A C 1
ATOM 824 O O . LEU A 1 105 ? -28.333 -16.764 50.928 1.00 46.97 105 LEU A O 1
ATOM 828 N N . ASP A 1 106 ? -28.814 -15.209 52.543 1.00 50.88 106 ASP A N 1
ATOM 829 C CA . ASP A 1 106 ? -28.729 -15.840 53.869 1.00 50.88 106 ASP A CA 1
ATOM 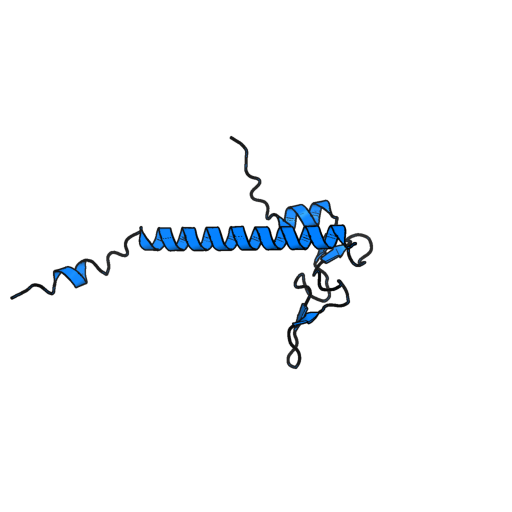830 C C . ASP A 1 106 ? -27.881 -17.112 54.059 1.00 50.88 106 ASP A C 1
ATOM 832 O O . ASP A 1 106 ? -28.247 -18.195 53.551 1.00 50.88 106 ASP A O 1
#

Sequence (106 aa):
MASINTESPLRATTETLDAIQCPTCNGSGKLSGLFYRNIECDHCDAVGYVQLMTGQWLDSYSATRIEKAREQEEVIRKQKALQAARERKNTGTPDNWILKNNLRLD

pLDDT: mean 81.98, std 18.07, range [33.59, 96.56]

Organism: NCBI:txid1027273

Secondary structure (DSSP, 8-state):
--------HHHHHHHHTTEEE-TTTTTSSEE--SS--SEE-GGGTTSSEEETTT-PBPPHHHHHHHHHHHHHHHHHHHHHHHHHHHHHHHS--GGGTHHHHTT---

InterPro domains:
  IPR036410 Heat shock protein DnaJ, cysteine-rich domain superfamily [SSF57938] (20-57)

Foldseek 3Di:
DDPPPPDQLLRVLCVVQQKDFQPVPRQQQADDDPPDGGHGDPQARSLRIAHNPPSHHDDPVSSVSNVVSVVVNVVVVVVVVVVVVVVVVVVDPVVPVVVVVVVPDD